Protein AF-A0AAD9JVK6-F1 (afdb_monomer)

InterPro domains:
  IPR000152 EGF-type aspartate/asparagine hydroxylation site [PS00010] (27-38)
  IPR000152 EGF-type aspartate/asparagine hydroxylation site [PS00010] (65-76)
  IPR000742 EGF-like domain [PF00008] (16-45)
  IPR000742 EGF-like domain [PF00008] (54-83)
  IPR000742 EGF-like domain [PS00022] (36-47)
  IPR000742 EGF-like domain [PS00022] (74-85)
  IPR000742 EGF-like domain [PS01186] (36-47)
  IPR000742 EGF-like domain [PS01186] (74-85)
  IPR000742 EGF-like domain [PS50026] (12-48)
  IPR000742 EGF-like domain [PS50026] (50-86)
  IPR000742 EGF-like domain [SM00181] (15-48)
  IPR000742 EGF-like domain [SM00181] (53-86)
  IPR001881 EGF-like calcium-binding domain [SM00179] (12-48)
  IPR001881 EGF-like calcium-binding domain [SM00179] (50-86)
  IPR018097 EGF-like calcium-binding, conserved site [PS01187] (50-74)

Foldseek 3Di:
DDDDDPDDDLPQDQPCVVVQAPPPWDWDGDSHDIATHEDAQFDDRRSPDGDFPCVVVQAPPPWDWDGDRNDIATHEDPQFDDRRSPHGPDDD

Secondary structure (DSSP, 8-state):
--------------GGGG----TTPEEEEETTEEEEEPPTTEESTTS-EE--GGGG----TTPEEEEETTEEEEEPPTTEESTTS-EE----

Organism: NCBI:txid53620

pLDDT: mean 91.37, std 13.83, range [47.22, 98.69]

Structure (mmCIF, N/CA/C/O backbone):
data_AF-A0AAD9JVK6-F1
#
_entry.id   AF-A0AAD9JVK6-F1
#
loop_
_atom_site.group_PDB
_atom_site.id
_atom_site.type_symbol
_atom_site.label_atom_id
_atom_site.label_alt_id
_atom_site.label_comp_id
_atom_site.label_asym_id
_atom_site.label_entity_id
_atom_site.label_seq_id
_atom_site.pdbx_PDB_ins_code
_atom_site.Cartn_x
_atom_site.Cartn_y
_atom_site.Cartn_z
_atom_site.occupancy
_atom_site.B_iso_or_equiv
_atom_site.auth_seq_id
_atom_site.auth_comp_id
_atom_site.auth_asym_id
_atom_site.auth_atom_id
_atom_site.pdbx_PDB_model_num
ATOM 1 N N . MET A 1 1 ? 47.963 -11.403 -33.617 1.00 47.22 1 MET A N 1
ATOM 2 C CA . MET A 1 1 ? 47.392 -10.055 -33.814 1.00 47.22 1 MET A CA 1
ATOM 3 C C . MET A 1 1 ? 45.893 -10.277 -34.018 1.00 47.22 1 MET A C 1
ATOM 5 O O . MET A 1 1 ? 45.503 -10.549 -35.138 1.00 47.22 1 MET A O 1
ATOM 9 N N . MET A 1 2 ? 45.074 -10.562 -32.987 1.00 50.72 2 MET A N 1
ATOM 10 C CA . MET A 1 2 ? 44.688 -9.718 -31.826 1.00 50.72 2 MET A CA 1
ATOM 11 C C . MET A 1 2 ? 44.294 -8.318 -32.345 1.00 50.72 2 MET A C 1
ATOM 13 O O . MET A 1 2 ? 45.184 -7.679 -32.893 1.00 50.72 2 MET A O 1
ATOM 17 N N . LEU A 1 3 ? 43.056 -7.794 -32.295 1.00 47.31 3 LEU A N 1
ATOM 18 C CA . LEU A 1 3 ? 41.875 -7.951 -31.414 1.00 47.31 3 LEU A CA 1
ATOM 19 C C . LEU A 1 3 ? 40.591 -7.585 -32.219 1.00 47.31 3 LEU A C 1
ATOM 21 O O . LEU A 1 3 ? 40.655 -6.728 -33.089 1.00 47.31 3 LEU A O 1
ATOM 25 N N . ASN A 1 4 ? 39.492 -8.341 -32.128 1.00 61.28 4 ASN A N 1
ATOM 26 C CA . ASN A 1 4 ? 38.259 -7.993 -31.394 1.00 61.28 4 ASN A CA 1
ATOM 27 C C . ASN A 1 4 ? 37.686 -6.579 -31.628 1.00 61.28 4 ASN A C 1
ATOM 29 O O . ASN A 1 4 ? 37.908 -5.725 -30.781 1.00 61.28 4 ASN A O 1
ATOM 33 N N . GLU A 1 5 ? 36.855 -6.383 -32.663 1.00 59.25 5 GLU A N 1
ATOM 34 C CA . GLU A 1 5 ? 35.879 -5.271 -32.716 1.00 59.25 5 GLU A CA 1
ATOM 35 C C . GLU A 1 5 ? 34.541 -5.690 -33.368 1.00 59.25 5 GLU A C 1
ATOM 37 O O . GLU A 1 5 ? 34.059 -5.078 -34.313 1.00 59.25 5 GLU A O 1
ATOM 42 N N . CYS A 1 6 ? 33.889 -6.734 -32.837 1.00 62.59 6 CYS A N 1
ATOM 43 C CA . CYS A 1 6 ? 32.423 -6.857 -32.948 1.00 62.59 6 CYS A CA 1
ATOM 44 C C . CYS A 1 6 ? 31.738 -5.924 -31.923 1.00 62.59 6 CYS A C 1
ATOM 46 O O . CYS A 1 6 ? 31.003 -6.375 -31.051 1.00 62.59 6 CYS A O 1
ATOM 48 N N . LEU A 1 7 ? 32.037 -4.627 -31.983 1.00 60.16 7 LEU A N 1
ATOM 49 C CA . LEU A 1 7 ? 31.517 -3.569 -31.108 1.00 60.16 7 LEU A CA 1
ATOM 50 C C . LEU A 1 7 ? 30.660 -2.633 -31.991 1.00 60.16 7 LEU A C 1
ATOM 52 O O . LEU A 1 7 ? 31.186 -2.137 -32.976 1.00 60.16 7 LEU A O 1
ATOM 56 N N . LEU A 1 8 ? 29.375 -2.316 -31.800 1.00 55.91 8 LEU A N 1
ATOM 57 C CA . LEU A 1 8 ? 28.384 -2.491 -30.737 1.00 55.91 8 LEU A CA 1
ATOM 58 C C . LEU A 1 8 ? 26.994 -2.388 -31.406 1.00 55.91 8 LEU A C 1
ATOM 60 O O . LEU A 1 8 ? 26.686 -1.359 -32.003 1.00 55.91 8 LEU A O 1
ATOM 64 N N . PHE A 1 9 ? 26.132 -3.395 -31.286 1.00 56.84 9 PHE A N 1
ATOM 65 C CA . PHE A 1 9 ? 24.683 -3.178 -31.371 1.00 56.84 9 PHE A CA 1
ATOM 66 C C . PHE A 1 9 ? 24.130 -3.699 -30.054 1.00 56.84 9 PHE A C 1
ATOM 68 O O . PHE A 1 9 ? 23.731 -4.851 -29.931 1.00 56.84 9 PHE A O 1
ATOM 75 N N . ASN A 1 10 ? 24.265 -2.886 -29.011 1.00 64.56 10 ASN A N 1
ATOM 76 C CA . ASN A 1 10 ? 23.547 -3.134 -27.775 1.00 64.56 10 ASN A CA 1
ATOM 77 C C . ASN A 1 10 ? 22.087 -2.759 -28.070 1.00 64.56 10 ASN A C 1
ATOM 79 O O . ASN A 1 10 ? 21.698 -1.608 -27.919 1.00 64.56 10 ASN A O 1
ATOM 83 N N . SER A 1 11 ? 21.333 -3.696 -28.652 1.00 68.94 11 SER A N 1
ATOM 84 C CA . SER A 1 11 ? 19.885 -3.569 -28.837 1.00 68.94 11 SER A CA 1
ATOM 85 C C . SER A 1 11 ? 19.187 -3.886 -27.525 1.00 68.94 11 SER A C 1
ATOM 87 O O . SER A 1 11 ? 18.450 -4.868 -27.443 1.00 68.94 11 SER A O 1
ATOM 89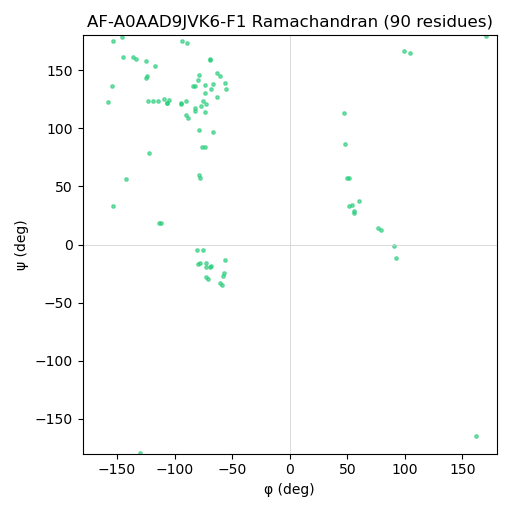 N N . ASP A 1 12 ? 19.501 -3.111 -26.498 1.00 83.12 12 ASP A N 1
ATOM 90 C CA . ASP A 1 12 ? 18.682 -3.101 -25.299 1.00 83.12 12 ASP A CA 1
ATOM 91 C C . ASP A 1 12 ? 17.296 -2.585 -25.694 1.00 83.12 12 ASP A C 1
ATOM 93 O O . ASP A 1 12 ? 17.185 -1.588 -26.422 1.00 83.12 12 ASP A O 1
ATOM 97 N N . ILE A 1 13 ? 16.255 -3.342 -25.359 1.00 89.62 13 ILE A N 1
ATOM 98 C CA . ILE A 1 13 ? 14.877 -2.985 -25.690 1.00 89.62 13 ILE A CA 1
ATOM 99 C C . ILE A 1 13 ? 14.329 -2.266 -24.473 1.00 89.62 13 ILE A C 1
ATOM 101 O O . ILE A 1 13 ? 14.224 -2.886 -23.435 1.00 89.62 13 ILE A O 1
ATOM 105 N N . ASP A 1 14 ? 13.898 -1.015 -24.628 1.00 92.56 14 ASP A N 1
ATOM 106 C CA . ASP A 1 14 ? 13.246 -0.301 -23.528 1.00 92.56 14 ASP A CA 1
ATOM 107 C C . ASP A 1 14 ? 11.886 -0.949 -23.200 1.00 92.56 14 ASP A C 1
ATOM 109 O O . ASP A 1 14 ? 10.868 -0.687 -23.862 1.00 92.56 14 ASP A O 1
ATOM 113 N N . GLU A 1 15 ? 11.852 -1.826 -22.193 1.00 95.62 15 GLU A N 1
ATOM 114 C CA . GLU A 1 15 ? 10.620 -2.494 -21.768 1.00 95.62 15 GLU A CA 1
ATOM 115 C C . GLU A 1 15 ? 9.658 -1.547 -21.033 1.00 95.62 15 GLU A C 1
ATOM 117 O O . GLU A 1 15 ? 8.440 -1.795 -20.994 1.00 95.62 15 GLU A O 1
ATOM 122 N N . CYS A 1 16 ? 10.155 -0.416 -20.524 1.00 97.06 16 CYS A N 1
ATOM 123 C CA . CYS A 1 16 ? 9.347 0.595 -19.849 1.00 97.06 16 CYS A CA 1
ATOM 124 C C . CYS A 1 16 ? 8.393 1.334 -20.794 1.00 97.06 16 CYS A C 1
ATOM 126 O O . CYS A 1 16 ? 7.376 1.862 -20.331 1.00 97.06 16 CYS A O 1
ATOM 128 N N . LEU A 1 17 ? 8.619 1.296 -22.112 1.00 96.44 17 LEU A N 1
ATOM 129 C CA . LEU A 1 17 ? 7.679 1.828 -23.111 1.00 96.44 17 LEU A CA 1
ATOM 130 C C . LEU A 1 17 ? 6.282 1.196 -23.027 1.00 96.44 17 LEU A C 1
ATOM 132 O O . LEU A 1 17 ? 5.295 1.822 -23.418 1.00 96.44 17 LEU A O 1
ATOM 136 N N . SER A 1 18 ? 6.177 -0.025 -22.496 1.00 95.94 18 SER A N 1
ATOM 137 C C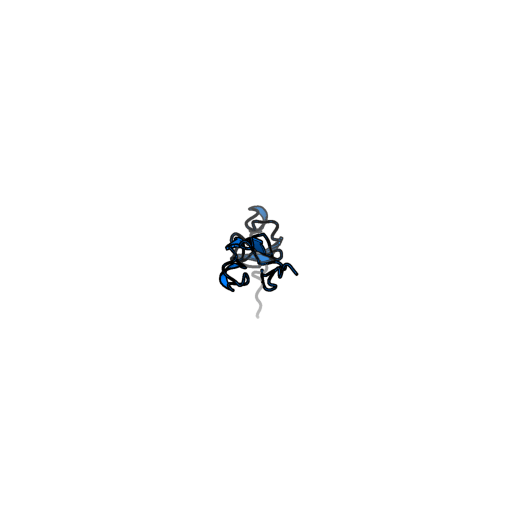A . SER A 1 18 ? 4.894 -0.704 -22.277 1.00 95.94 18 SER A CA 1
ATOM 138 C C . SER A 1 18 ? 4.160 -0.262 -21.003 1.00 95.94 18 SER A C 1
ATOM 140 O O . SER A 1 18 ? 3.021 -0.672 -20.790 1.00 95.94 18 SER A O 1
ATOM 142 N N . SER A 1 19 ? 4.777 0.599 -20.183 1.00 97.25 19 SER A N 1
ATOM 143 C CA . SER A 1 19 ? 4.289 1.007 -18.857 1.00 97.25 19 SER A CA 1
ATOM 144 C C . SER A 1 19 ? 3.908 -0.188 -17.965 1.00 97.25 19 SER A C 1
ATOM 146 O O . SER A 1 19 ? 2.763 -0.275 -17.516 1.00 97.25 19 SER A O 1
ATOM 148 N N . PRO A 1 20 ? 4.837 -1.131 -17.708 1.00 97.88 20 PRO A N 1
ATOM 149 C CA . PRO A 1 20 ? 4.509 -2.377 -17.017 1.00 97.88 20 PRO A CA 1
ATOM 150 C C . PRO A 1 20 ? 4.199 -2.184 -15.523 1.00 97.88 20 PRO A C 1
ATOM 152 O O . PRO A 1 20 ? 3.400 -2.934 -14.963 1.00 97.88 20 PRO A O 1
ATOM 155 N N . CYS A 1 21 ? 4.791 -1.172 -14.878 1.00 98.62 21 CYS A N 1
ATOM 156 C CA . CYS A 1 21 ? 4.592 -0.893 -13.457 1.00 98.62 21 CYS A CA 1
ATOM 157 C C . CYS A 1 21 ? 3.223 -0.249 -13.190 1.00 98.62 21 CYS A C 1
ATOM 159 O O . CYS A 1 21 ? 2.895 0.811 -13.723 1.00 98.62 21 CYS A O 1
ATOM 161 N N . GLN A 1 22 ? 2.434 -0.878 -12.326 1.00 98.38 22 GLN A N 1
ATOM 162 C CA . GLN A 1 22 ? 1.093 -0.462 -11.927 1.00 98.38 22 GLN A CA 1
ATOM 163 C C . GLN A 1 22 ? 1.125 0.396 -10.656 1.00 98.38 22 GLN A C 1
ATOM 165 O O . GLN A 1 22 ? 2.172 0.603 -10.044 1.00 98.38 22 GLN A O 1
ATOM 170 N N . ASN A 1 23 ? -0.042 0.920 -10.264 1.00 98.00 23 ASN A N 1
ATOM 171 C CA . ASN A 1 23 ? -0.265 1.610 -8.985 1.00 98.00 23 ASN A CA 1
ATOM 172 C C . ASN A 1 23 ? 0.735 2.743 -8.671 1.00 98.00 23 ASN A C 1
ATOM 174 O O . ASN A 1 23 ? 1.071 3.001 -7.519 1.00 98.00 23 ASN A O 1
ATOM 178 N N . GLY A 1 24 ? 1.204 3.441 -9.710 1.00 96.81 24 GLY A N 1
ATOM 179 C CA . GLY A 1 24 ? 2.152 4.549 -9.575 1.00 96.81 24 GLY A CA 1
ATOM 180 C C . GLY A 1 24 ? 3.612 4.127 -9.385 1.00 96.81 24 GLY A C 1
ATOM 181 O O . GLY A 1 24 ? 4.429 4.974 -9.032 1.00 96.81 24 GLY A O 1
ATOM 182 N N . GLY A 1 25 ? 3.949 2.853 -9.609 1.00 97.94 25 GLY A N 1
ATOM 183 C CA . GLY A 1 25 ? 5.329 2.373 -9.601 1.00 97.94 25 GLY A CA 1
ATOM 184 C C . GLY A 1 25 ? 6.190 3.002 -10.704 1.00 97.94 25 GLY A C 1
ATOM 185 O O . GLY A 1 25 ? 5.712 3.302 -11.799 1.00 97.94 25 GLY A O 1
ATOM 186 N N . THR A 1 26 ? 7.479 3.177 -10.416 1.00 98.62 26 THR A N 1
ATOM 187 C CA 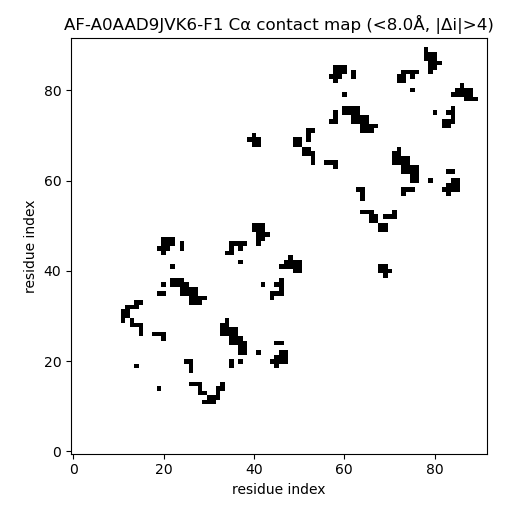. THR A 1 26 ? 8.467 3.728 -11.354 1.00 98.62 26 THR A CA 1
ATOM 188 C C . THR A 1 26 ? 9.184 2.598 -12.081 1.00 98.62 26 THR A C 1
ATOM 190 O O . THR A 1 26 ? 9.821 1.766 -11.434 1.00 98.62 26 THR A O 1
ATOM 193 N N . CYS A 1 27 ? 9.114 2.594 -13.412 1.00 98.44 27 CYS A N 1
ATOM 194 C CA . CYS A 1 27 ? 9.841 1.641 -14.249 1.00 98.44 27 CYS A CA 1
ATOM 195 C C . CYS A 1 27 ? 11.289 2.087 -14.473 1.00 98.44 27 CYS A C 1
ATOM 197 O O . CYS A 1 27 ? 11.537 3.264 -14.743 1.00 98.44 27 CYS A O 1
ATOM 199 N N . THR A 1 28 ? 12.223 1.146 -14.363 1.00 98.19 28 THR A N 1
ATOM 200 C CA . THR A 1 28 ? 13.635 1.313 -14.721 1.00 98.19 28 THR A CA 1
ATOM 201 C C . THR A 1 28 ? 14.001 0.260 -15.755 1.00 98.19 28 THR A C 1
ATOM 203 O O . THR A 1 28 ? 13.812 -0.928 -15.506 1.00 98.19 28 THR A O 1
ATOM 206 N N . ASP A 1 29 ? 14.502 0.721 -16.895 1.00 95.88 29 ASP A N 1
ATOM 207 C CA . ASP A 1 29 ? 15.022 -0.117 -17.973 1.00 95.88 29 ASP A CA 1
ATOM 208 C C . ASP A 1 29 ? 16.380 -0.723 -17.582 1.00 95.88 29 ASP A C 1
ATOM 210 O O . ASP A 1 29 ? 17.225 -0.045 -16.982 1.00 95.88 29 ASP A O 1
ATOM 214 N N . GLU A 1 30 ? 16.585 -2.001 -17.882 1.00 94.50 30 GLU A N 1
ATOM 215 C CA . GLU A 1 30 ? 17.788 -2.776 -17.584 1.00 94.50 30 GLU A CA 1
ATOM 216 C C . GLU A 1 30 ? 18.228 -3.579 -18.820 1.00 94.50 30 GLU A C 1
ATOM 218 O O . GLU A 1 30 ? 17.431 -3.929 -19.671 1.00 94.50 30 GLU A O 1
ATOM 223 N N . VAL A 1 31 ? 19.498 -3.997 -18.859 1.00 89.25 31 VAL A N 1
ATOM 224 C CA . VAL A 1 31 ? 20.169 -4.564 -20.056 1.00 89.25 31 VAL A CA 1
ATOM 225 C C . VAL A 1 31 ? 19.489 -5.801 -20.699 1.00 89.25 31 VAL A C 1
ATOM 227 O O . VAL A 1 31 ? 19.910 -6.258 -21.760 1.00 89.25 31 VAL A O 1
ATOM 230 N N . ASN A 1 32 ? 18.530 -6.441 -20.024 1.00 86.56 32 ASN A N 1
ATOM 231 C CA . ASN A 1 32 ? 17.733 -7.561 -20.553 1.00 86.56 32 ASN A CA 1
ATOM 232 C C . ASN A 1 32 ? 16.353 -7.641 -19.865 1.00 86.56 32 ASN A C 1
ATOM 234 O O . ASN A 1 32 ? 15.869 -8.746 -19.580 1.00 86.56 32 ASN A O 1
ATOM 238 N N . GLY A 1 33 ? 15.768 -6.510 -19.483 1.00 93.00 33 GLY A N 1
ATOM 239 C CA . GLY A 1 33 ? 14.506 -6.486 -18.759 1.00 93.00 33 GLY A CA 1
ATOM 240 C C . GLY A 1 33 ? 14.263 -5.161 -18.056 1.00 93.00 33 GLY A C 1
ATOM 241 O O . GLY A 1 33 ? 14.956 -4.181 -18.256 1.00 93.00 33 GLY A O 1
ATOM 242 N N . TYR A 1 34 ? 13.309 -5.154 -17.135 1.00 96.81 34 TYR A N 1
ATOM 243 C CA . TYR A 1 34 ? 12.994 -3.966 -16.353 1.00 96.81 34 TYR A CA 1
ATOM 244 C C . TYR A 1 34 ? 12.810 -4.316 -14.885 1.00 96.81 34 TYR A C 1
ATOM 246 O O . TYR A 1 34 ? 12.506 -5.457 -14.518 1.00 96.81 34 TYR A O 1
ATOM 254 N N . SER A 1 35 ? 12.912 -3.296 -14.044 1.00 98.19 35 SER A N 1
ATOM 255 C CA . SER A 1 35 ? 12.496 -3.357 -12.651 1.00 98.19 35 SER A CA 1
ATOM 256 C C . SER A 1 35 ? 11.476 -2.270 -12.329 1.00 98.19 35 SER A C 1
ATOM 258 O O . SER A 1 35 ? 11.515 -1.154 -12.849 1.00 98.19 35 SER A O 1
ATOM 260 N N . CYS A 1 36 ? 10.531 -2.605 -11.449 1.00 98.69 36 CYS A N 1
ATOM 261 C CA . CYS A 1 36 ? 9.568 -1.656 -10.909 1.00 98.69 36 CYS A CA 1
ATOM 262 C C . CYS A 1 36 ? 9.935 -1.293 -9.473 1.00 98.69 36 CYS A C 1
ATOM 264 O O . CYS A 1 36 ? 10.018 -2.151 -8.595 1.00 98.69 36 CYS A O 1
ATOM 266 N N . THR A 1 37 ? 10.101 0.001 -9.215 1.00 98.69 37 THR A N 1
ATOM 267 C CA . THR A 1 37 ? 10.141 0.531 -7.851 1.00 98.69 37 THR A CA 1
ATOM 268 C C . THR A 1 37 ? 8.726 0.891 -7.427 1.00 98.69 37 THR A C 1
ATOM 270 O O . THR A 1 37 ? 8.137 1.836 -7.955 1.00 98.69 37 THR A O 1
ATOM 273 N N . CYS A 1 38 ? 8.177 0.139 -6.478 1.00 98.69 38 CYS A N 1
ATOM 274 C CA . CYS A 1 38 ? 6.816 0.349 -6.000 1.00 98.69 38 CYS A CA 1
ATOM 275 C C . CYS A 1 38 ? 6.723 1.519 -5.027 1.00 98.69 38 CYS A C 1
ATOM 277 O O . CYS A 1 38 ? 7.629 1.765 -4.226 1.00 98.69 38 CYS A O 1
ATOM 279 N N . VAL A 1 39 ? 5.597 2.229 -5.079 1.00 98.12 39 VAL A N 1
ATOM 280 C CA . VAL A 1 39 ? 5.229 3.164 -4.015 1.00 98.12 39 VAL A CA 1
ATOM 281 C C . VAL A 1 39 ? 4.867 2.382 -2.750 1.00 98.12 39 VAL A C 1
ATOM 283 O O . VAL A 1 39 ? 4.536 1.196 -2.808 1.00 98.12 39 VAL A O 1
ATOM 286 N N . ALA A 1 40 ? 4.942 3.047 -1.597 1.00 97.62 40 ALA A N 1
ATOM 287 C CA . ALA A 1 40 ? 4.587 2.430 -0.323 1.00 97.62 40 ALA A CA 1
ATOM 288 C C . ALA A 1 40 ? 3.146 1.881 -0.365 1.00 97.62 40 ALA A C 1
ATOM 290 O O . ALA A 1 40 ? 2.262 2.524 -0.934 1.00 97.62 40 ALA A O 1
ATOM 291 N N . GLY A 1 41 ? 2.931 0.696 0.210 1.00 97.56 41 GLY A N 1
ATOM 292 C CA . GLY A 1 41 ? 1.657 -0.032 0.166 1.00 97.56 41 GLY A CA 1
ATOM 293 C C . GLY A 1 41 ? 1.514 -1.033 -0.984 1.00 97.56 41 GLY A C 1
ATOM 294 O O . GLY A 1 41 ? 0.624 -1.865 -0.924 1.00 97.56 41 GLY A O 1
ATOM 295 N N . PHE A 1 42 ? 2.391 -1.037 -1.996 1.00 98.56 42 PHE A N 1
ATOM 296 C CA . PHE A 1 42 ? 2.314 -2.009 -3.096 1.00 98.56 42 PHE A CA 1
ATOM 297 C C . PHE A 1 42 ? 3.533 -2.928 -3.179 1.00 98.56 42 PHE A C 1
ATOM 299 O O . PHE A 1 42 ? 4.647 -2.581 -2.787 1.00 98.56 42 PHE A O 1
ATOM 306 N N . THR A 1 43 ? 3.309 -4.117 -3.730 1.00 98.19 43 THR A N 1
ATOM 307 C CA . THR A 1 43 ? 4.315 -5.154 -3.965 1.00 98.19 43 THR A CA 1
ATOM 308 C C . THR A 1 43 ? 4.009 -5.932 -5.250 1.00 98.19 43 THR A C 1
ATOM 310 O O . THR A 1 43 ? 3.006 -5.685 -5.924 1.00 98.19 43 THR A O 1
ATOM 313 N N . GLY A 1 44 ? 4.877 -6.884 -5.588 1.00 98.19 44 GLY A N 1
ATOM 314 C CA . GLY A 1 44 ? 4.838 -7.646 -6.837 1.00 98.19 44 GLY A CA 1
ATOM 315 C C . GLY A 1 44 ? 5.825 -7.113 -7.871 1.00 98.19 44 GLY A C 1
ATOM 316 O O . G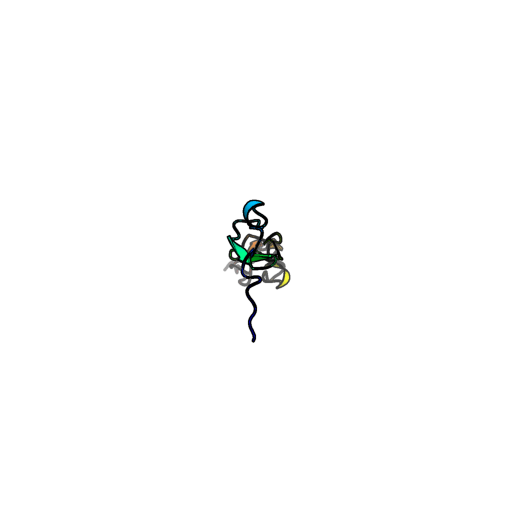LY A 1 44 ? 6.388 -6.029 -7.717 1.00 98.19 44 GLY A O 1
ATOM 317 N N . THR A 1 45 ? 6.059 -7.895 -8.926 1.00 98.00 45 THR A N 1
ATOM 318 C CA . THR A 1 45 ? 7.012 -7.535 -9.991 1.00 98.00 45 THR A CA 1
ATOM 319 C C . THR A 1 45 ? 6.609 -6.242 -10.692 1.00 98.00 45 THR A C 1
ATOM 321 O O . THR A 1 45 ? 7.475 -5.461 -11.067 1.00 98.00 45 THR A O 1
ATOM 324 N N . ASN A 1 46 ? 5.305 -6.001 -10.808 1.00 98.38 46 ASN A N 1
ATOM 325 C CA . ASN A 1 46 ? 4.717 -4.848 -11.473 1.00 98.38 46 ASN A CA 1
ATOM 326 C C . ASN A 1 46 ? 3.991 -3.930 -10.489 1.00 98.38 46 ASN A C 1
ATOM 328 O O . ASN A 1 46 ? 3.162 -3.132 -10.916 1.00 98.38 46 ASN A O 1
ATOM 332 N N . CYS A 1 47 ? 4.261 -4.033 -9.184 1.00 98.50 47 CYS A N 1
ATOM 333 C CA . CYS A 1 47 ? 3.544 -3.286 -8.146 1.00 98.50 47 CYS A CA 1
ATOM 334 C C . CYS A 1 47 ? 2.020 -3.498 -8.187 1.00 98.50 47 CYS A C 1
ATOM 336 O O . CYS A 1 47 ? 1.245 -2.606 -7.848 1.00 98.50 47 CYS A O 1
ATOM 338 N N . GLU A 1 48 ? 1.576 -4.665 -8.651 1.00 98.19 48 GLU A N 1
ATOM 339 C CA . GLU A 1 48 ? 0.177 -4.996 -8.914 1.00 98.19 48 GLU A CA 1
ATOM 340 C C . GLU A 1 48 ? -0.612 -5.367 -7.653 1.00 98.19 48 GLU A C 1
ATOM 342 O O . GLU A 1 48 ? -1.841 -5.380 -7.673 1.00 98.19 48 GLU A O 1
ATOM 347 N N . THR A 1 49 ? 0.084 -5.677 -6.559 1.00 98.19 49 THR A N 1
ATOM 348 C CA . THR A 1 49 ? -0.523 -6.204 -5.334 1.00 98.19 49 THR A CA 1
ATOM 349 C C . THR A 1 49 ? -0.529 -5.135 -4.248 1.00 98.19 49 THR A C 1
ATOM 351 O O . THR A 1 49 ? 0.542 -4.664 -3.871 1.00 98.19 49 THR A O 1
ATOM 354 N N . ASN A 1 50 ? -1.708 -4.771 -3.724 1.00 98.00 50 ASN A N 1
ATOM 355 C CA . ASN A 1 50 ? -1.795 -4.010 -2.471 1.00 98.00 50 ASN A CA 1
ATOM 356 C C . ASN A 1 50 ? -1.332 -4.907 -1.318 1.00 98.00 50 ASN A C 1
ATOM 358 O O . ASN A 1 50 ? -1.709 -6.080 -1.256 1.00 98.00 50 ASN A O 1
ATOM 362 N N . ILE A 1 51 ? -0.490 -4.381 -0.440 1.00 98.44 51 ILE A N 1
ATOM 363 C CA . ILE A 1 51 ? -0.048 -5.085 0.758 1.00 98.44 51 ILE A CA 1
ATOM 364 C C . ILE A 1 51 ? -1.221 -5.101 1.730 1.00 98.44 51 ILE A C 1
ATOM 366 O O . ILE A 1 51 ? -1.687 -4.049 2.120 1.00 98.44 51 ILE A O 1
ATOM 370 N N . ASP A 1 52 ? -1.669 -6.293 2.125 1.00 98.19 52 ASP A N 1
ATOM 371 C CA . ASP A 1 52 ? -2.743 -6.425 3.109 1.00 98.19 52 ASP A CA 1
ATOM 372 C C . ASP A 1 52 ? -2.191 -6.200 4.527 1.00 98.19 52 ASP A C 1
ATOM 374 O O . ASP A 1 52 ? -1.604 -7.102 5.147 1.00 98.19 52 ASP A O 1
ATOM 378 N N . GLU A 1 53 ? -2.362 -4.987 5.057 1.00 98.38 53 GLU A N 1
ATOM 379 C CA . GLU A 1 53 ? -1.901 -4.642 6.405 1.00 98.38 53 GLU A CA 1
ATOM 380 C C . GLU A 1 53 ? -2.710 -5.345 7.516 1.00 98.38 53 GLU A C 1
ATOM 382 O O . GLU A 1 53 ? -2.218 -5.524 8.645 1.00 98.38 53 GLU A O 1
ATOM 387 N N . CYS A 1 54 ? -3.913 -5.834 7.202 1.00 98.38 54 CYS A N 1
ATOM 388 C CA . CYS A 1 54 ? -4.762 -6.578 8.128 1.00 98.38 54 CYS A CA 1
ATOM 389 C C . CYS A 1 54 ? -4.257 -7.996 8.419 1.00 98.38 54 CYS A C 1
ATOM 391 O O . CYS A 1 54 ? -4.648 -8.567 9.442 1.00 98.38 54 CYS A O 1
ATOM 393 N N . LEU A 1 55 ? -3.338 -8.554 7.617 1.00 98.12 55 LEU A N 1
ATOM 394 C CA . LEU A 1 55 ? -2.726 -9.870 7.879 1.00 98.12 55 LEU A CA 1
ATOM 395 C C . LEU A 1 55 ? -2.012 -9.943 9.235 1.00 98.12 55 LEU A C 1
ATOM 397 O O . LEU A 1 55 ? -1.933 -11.011 9.844 1.00 98.12 55 LEU A O 1
ATOM 401 N N . SER A 1 56 ? -1.533 -8.806 9.744 1.00 97.44 56 SER A N 1
ATOM 402 C CA . SER A 1 56 ? -0.932 -8.706 11.079 1.00 97.44 56 SER A CA 1
ATOM 403 C C . SER A 1 56 ? -1.953 -8.743 12.228 1.00 97.44 56 SER A C 1
ATOM 405 O O . SER A 1 56 ? -1.562 -8.791 13.393 1.00 97.44 56 SER A O 1
ATOM 407 N N . SER A 1 57 ? -3.255 -8.763 11.912 1.00 97.88 57 SER A N 1
ATOM 408 C CA . SER A 1 57 ? -4.378 -8.692 12.856 1.00 97.88 57 SER A CA 1
ATOM 409 C C . SER A 1 57 ? -4.271 -7.518 13.846 1.00 97.88 57 SER A C 1
ATOM 411 O O . SER A 1 57 ? -4.285 -7.734 15.060 1.00 97.88 57 SER A O 1
ATOM 413 N N . PRO A 1 58 ? -4.163 -6.264 13.364 1.00 98.31 58 PRO A N 1
ATOM 414 C CA . PRO A 1 58 ? -3.881 -5.121 14.232 1.00 98.31 58 PRO A CA 1
ATOM 415 C C . PRO A 1 58 ? -5.072 -4.708 15.113 1.00 98.31 58 PRO A C 1
ATOM 417 O O . PRO A 1 58 ? -4.874 -4.179 16.207 1.00 98.31 58 PRO A O 1
ATOM 420 N N . CYS A 1 59 ? -6.307 -4.958 14.666 1.00 98.69 59 CYS A N 1
ATOM 421 C CA . CYS A 1 59 ? -7.515 -4.578 15.394 1.00 98.69 59 CYS A CA 1
ATOM 422 C C . CYS A 1 59 ? -7.791 -5.526 16.567 1.00 98.69 59 CYS A C 1
ATOM 424 O O . CYS A 1 59 ? -8.030 -6.720 16.394 1.00 98.69 59 CYS A O 1
ATOM 426 N N . GLN A 1 60 ? -7.801 -4.977 17.777 1.00 98.25 60 GLN A N 1
ATOM 427 C CA . GLN A 1 60 ? -8.019 -5.702 19.023 1.00 98.25 60 GLN A CA 1
ATOM 428 C C . GLN A 1 60 ? -9.504 -5.768 19.394 1.00 98.25 60 GLN A C 1
ATOM 430 O O . GLN A 1 60 ? -10.363 -5.143 18.772 1.00 98.25 60 GLN A O 1
ATOM 435 N N . ASN A 1 61 ? -9.808 -6.535 20.445 1.00 97.62 61 ASN A N 1
ATOM 436 C CA . ASN A 1 61 ? -11.125 -6.576 21.091 1.00 97.62 61 ASN A CA 1
ATOM 437 C C . ASN A 1 61 ? -12.300 -6.862 20.133 1.00 97.62 61 ASN A C 1
ATOM 439 O O . ASN A 1 61 ? -13.406 -6.357 20.314 1.00 97.62 61 ASN A O 1
ATOM 443 N N . GLY A 1 62 ? -12.059 -7.683 19.106 1.00 96.69 62 GLY A N 1
ATOM 444 C CA . GLY A 1 62 ? -13.068 -8.048 18.108 1.00 96.69 62 GLY A CA 1
ATOM 445 C C . GLY A 1 62 ? -13.354 -6.963 17.066 1.00 96.69 62 GLY A C 1
ATOM 446 O O . GLY A 1 62 ? -14.363 -7.055 16.370 1.00 96.69 62 GLY A O 1
ATOM 447 N N . GLY A 1 63 ? -12.503 -5.937 16.956 1.00 97.94 63 GLY A N 1
ATOM 448 C CA . GLY A 1 63 ? -12.578 -4.946 15.885 1.00 97.94 63 GLY A CA 1
ATOM 449 C C . GLY A 1 63 ? -12.416 -5.578 14.500 1.00 97.94 63 GLY A C 1
ATOM 450 O O . GLY A 1 63 ? -11.667 -6.537 14.321 1.00 97.94 63 GLY A O 1
ATOM 451 N N . THR A 1 64 ? -13.125 -5.034 13.512 1.00 98.56 64 THR A N 1
ATOM 452 C CA . THR A 1 64 ? -13.002 -5.456 12.108 1.00 98.56 64 THR A CA 1
ATOM 453 C C . THR A 1 64 ? -11.930 -4.620 11.422 1.00 98.56 64 THR A C 1
ATOM 455 O O . THR A 1 64 ? -12.034 -3.393 11.415 1.00 98.56 64 THR A O 1
ATOM 458 N N . CYS A 1 65 ? -10.921 -5.280 10.856 1.00 98.69 65 CYS A N 1
ATOM 459 C CA . CYS A 1 65 ? -9.878 -4.625 10.073 1.00 98.69 65 CYS A CA 1
ATOM 460 C C . CYS A 1 65 ? -10.333 -4.432 8.626 1.00 98.69 65 CYS A C 1
ATOM 462 O O . CYS A 1 65 ? -10.923 -5.341 8.040 1.00 98.69 65 CYS A O 1
ATOM 464 N N . THR A 1 66 ? -10.072 -3.252 8.076 1.00 98.62 66 THR A N 1
ATOM 465 C CA . THR A 1 66 ? -10.223 -2.942 6.654 1.00 98.62 66 THR A CA 1
ATOM 466 C C . THR A 1 66 ? -8.860 -2.552 6.110 1.00 98.62 66 THR A C 1
ATOM 468 O O . THR A 1 66 ? -8.219 -1.652 6.653 1.00 98.62 66 THR A O 1
ATOM 471 N N . ASP A 1 67 ? -8.433 -3.267 5.074 1.00 98.25 67 ASP A N 1
ATOM 472 C CA . ASP A 1 67 ? -7.213 -2.977 4.331 1.00 98.25 67 ASP A CA 1
ATOM 473 C C . ASP A 1 67 ? -7.349 -1.647 3.580 1.00 98.25 67 ASP A C 1
ATOM 475 O O . ASP A 1 67 ? -8.406 -1.354 3.007 1.00 98.25 67 ASP A O 1
ATOM 479 N N . GLU A 1 68 ? -6.295 -0.841 3.588 1.00 97.56 68 GLU A N 1
ATOM 480 C CA . GLU A 1 68 ? -6.204 0.418 2.854 1.00 97.56 68 GLU A CA 1
ATOM 481 C C . GLU A 1 68 ? -4.894 0.443 2.051 1.00 97.56 68 GLU A C 1
ATOM 483 O O . GLU A 1 68 ? -4.136 -0.516 2.018 1.00 97.56 68 GLU A O 1
ATOM 488 N N . VAL A 1 69 ? -4.624 1.524 1.321 1.00 96.94 69 VAL A N 1
ATOM 489 C CA . VAL A 1 69 ? -3.332 1.645 0.634 1.00 96.94 69 VAL A CA 1
ATOM 490 C C . VAL A 1 69 ? -2.299 2.145 1.635 1.00 96.94 69 VAL A C 1
ATOM 492 O O . VAL A 1 69 ? -2.412 3.283 2.103 1.00 96.94 69 VAL A O 1
ATOM 495 N N . ASN A 1 70 ? -1.270 1.332 1.898 1.00 97.44 70 ASN A N 1
ATOM 496 C CA . ASN A 1 70 ? -0.177 1.655 2.824 1.00 97.44 70 ASN A CA 1
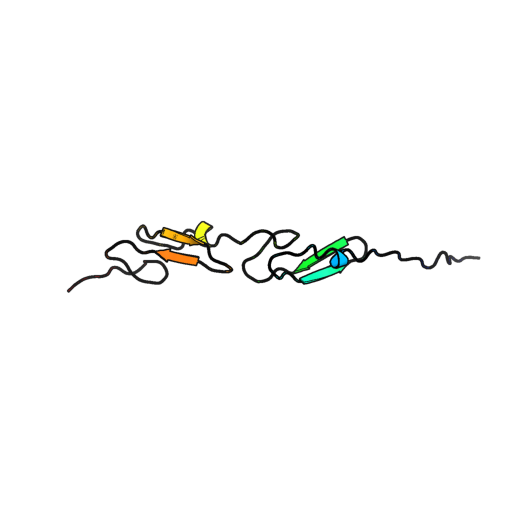ATOM 497 C C . ASN A 1 70 ? -0.677 1.903 4.260 1.00 97.44 70 ASN A C 1
ATOM 499 O O . ASN A 1 70 ? -0.200 2.814 4.951 1.00 97.44 70 ASN A O 1
ATOM 503 N N . GLY A 1 71 ? -1.681 1.146 4.697 1.00 97.69 71 GLY A N 1
ATOM 504 C CA . GLY A 1 71 ? -2.318 1.337 5.988 1.00 97.69 71 GLY A CA 1
ATOM 505 C C . GLY A 1 71 ? -3.579 0.503 6.171 1.00 97.69 71 GLY A C 1
ATOM 506 O O . GLY A 1 71 ? -4.027 -0.221 5.299 1.00 97.69 71 GLY A O 1
ATOM 507 N N . TYR A 1 72 ? -4.188 0.635 7.341 1.00 98.56 72 TYR A N 1
ATOM 508 C CA . TYR A 1 72 ? -5.431 -0.053 7.667 1.00 98.56 72 TYR A CA 1
ATOM 509 C C . TYR A 1 72 ? -6.309 0.833 8.540 1.00 98.56 72 TYR A C 1
ATOM 511 O O . TYR A 1 72 ? -5.826 1.738 9.231 1.00 98.56 72 TYR A O 1
ATOM 519 N N . SER A 1 73 ? -7.595 0.502 8.589 1.00 98.50 73 SER A N 1
ATOM 520 C CA . SER A 1 73 ? -8.526 1.063 9.560 1.00 98.50 73 SER A CA 1
ATOM 521 C C . SER A 1 73 ? -9.238 -0.020 10.364 1.00 98.50 73 SER A C 1
ATOM 523 O O . SER A 1 73 ? -9.578 -1.097 9.871 1.00 98.50 73 SER A O 1
ATOM 525 N N . CYS A 1 74 ? -9.470 0.268 11.647 1.00 98.69 74 CYS A N 1
ATOM 526 C CA . CYS A 1 74 ? -10.211 -0.611 12.542 1.00 98.69 74 CYS A CA 1
ATOM 527 C C . CYS A 1 74 ? -11.602 -0.052 12.833 1.00 98.69 74 CYS A C 1
ATOM 529 O O . CYS A 1 74 ? -11.761 1.022 13.416 1.00 98.69 74 CYS A O 1
ATOM 531 N N . THR A 1 75 ? -12.629 -0.833 12.506 1.00 98.62 75 THR A N 1
ATOM 532 C CA . THR A 1 75 ? -13.993 -0.578 12.972 1.00 98.62 75 THR A CA 1
ATOM 533 C C . THR A 1 75 ? -14.203 -1.270 14.313 1.00 98.62 75 THR A C 1
ATOM 535 O O . THR A 1 75 ? -14.288 -2.498 14.392 1.00 98.62 75 THR A O 1
ATOM 538 N N . CYS A 1 76 ? -14.282 -0.477 15.380 1.00 98.38 76 CYS A N 1
ATOM 539 C CA . CYS A 1 76 ? -14.412 -0.994 16.738 1.00 98.38 76 CYS A CA 1
ATOM 540 C C . CYS A 1 76 ? -15.841 -1.410 17.079 1.00 98.38 76 CYS A C 1
ATOM 542 O O . CYS A 1 76 ? -16.807 -0.716 16.756 1.00 98.38 76 CYS A O 1
ATOM 544 N N . VAL A 1 77 ? -15.964 -2.514 17.816 1.00 97.31 77 VAL A N 1
ATOM 545 C CA . VAL A 1 77 ? -17.240 -2.931 18.402 1.00 97.31 77 VAL A CA 1
ATOM 546 C C . VAL A 1 77 ? -17.668 -1.973 19.519 1.00 97.31 77 VAL A C 1
ATOM 548 O O . VAL A 1 77 ? -16.864 -1.219 20.081 1.00 97.31 77 VAL A O 1
ATOM 551 N N . ALA A 1 78 ? -18.962 -1.985 19.846 1.00 95.81 78 ALA A N 1
ATOM 552 C CA . ALA A 1 78 ? -19.510 -1.142 20.902 1.00 95.81 78 ALA A CA 1
ATOM 553 C C . ALA A 1 78 ? -18.763 -1.367 22.229 1.00 95.81 78 ALA A C 1
ATOM 555 O O . ALA A 1 78 ? -18.527 -2.501 22.637 1.00 95.81 78 ALA A O 1
ATOM 556 N N . GLY A 1 79 ? -18.396 -0.272 22.898 1.00 95.31 79 GLY A N 1
ATOM 557 C CA . GLY A 1 79 ? -17.609 -0.323 24.130 1.00 95.31 79 GLY A CA 1
ATOM 558 C C . GLY A 1 79 ? -16.090 -0.260 23.939 1.00 95.31 79 GLY A C 1
ATOM 559 O O . GLY A 1 79 ? -15.399 -0.196 24.946 1.00 95.31 79 GLY A O 1
ATOM 560 N N . PHE A 1 80 ? -15.560 -0.193 22.710 1.00 97.38 80 PHE A N 1
ATOM 561 C CA . PHE A 1 80 ? -14.122 -0.006 22.450 1.00 97.38 80 PHE A CA 1
ATOM 562 C C . PHE A 1 80 ? -13.826 1.205 21.550 1.00 97.38 80 PHE A C 1
ATOM 564 O O . PHE A 1 80 ? -14.703 1.716 20.845 1.00 97.38 80 PHE A O 1
ATOM 571 N N . TH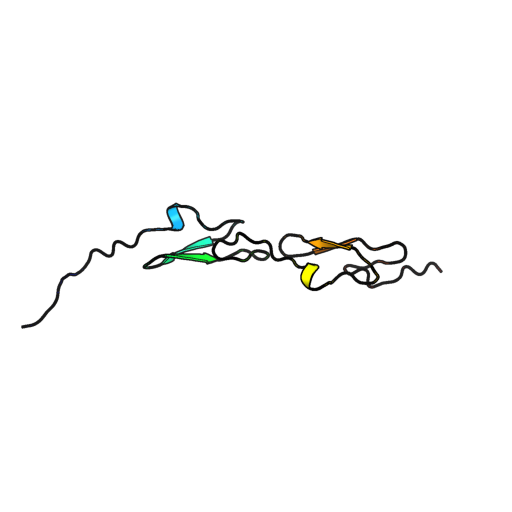R A 1 81 ? -12.596 1.712 21.634 1.00 97.12 81 THR A N 1
ATOM 572 C CA . THR A 1 81 ? -12.056 2.874 20.914 1.00 97.12 81 THR A CA 1
ATOM 573 C C . THR A 1 81 ? -10.538 2.765 20.754 1.00 97.12 81 THR A C 1
ATOM 575 O O . THR A 1 81 ? -9.916 1.881 21.340 1.00 97.12 81 THR A O 1
ATOM 578 N N . GLY A 1 82 ? -9.949 3.709 20.021 1.00 97.25 82 GLY A N 1
ATOM 579 C CA . GLY A 1 82 ? -8.519 3.741 19.708 1.00 97.25 82 GLY A CA 1
ATOM 580 C C . GLY A 1 82 ? -8.274 3.315 18.266 1.00 97.25 82 GLY A C 1
ATOM 581 O O . GLY A 1 82 ? -9.177 2.774 17.626 1.00 97.25 82 GLY A O 1
ATOM 582 N N . THR A 1 83 ? -7.075 3.584 17.751 1.00 97.88 83 THR A N 1
ATOM 583 C CA . THR A 1 83 ? -6.708 3.240 16.366 1.00 97.88 83 THR A CA 1
ATOM 584 C C . THR A 1 83 ? -6.833 1.740 16.121 1.00 97.88 83 THR A C 1
ATOM 586 O O . THR A 1 83 ? -7.282 1.329 15.058 1.00 97.88 8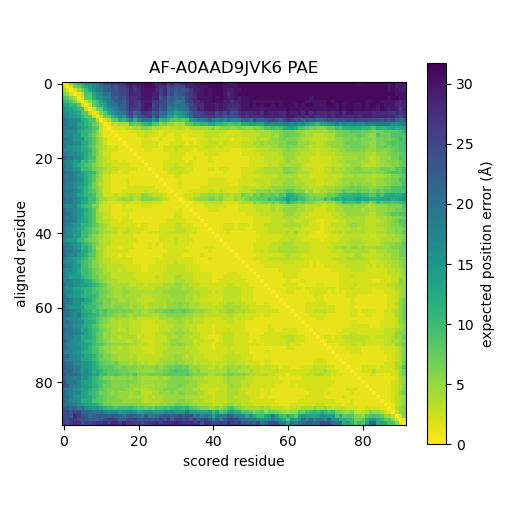3 THR A O 1
ATOM 589 N N . ASN A 1 84 ? -6.522 0.938 17.140 1.00 98.31 84 ASN A N 1
ATOM 590 C CA . ASN A 1 84 ? -6.526 -0.518 17.097 1.00 98.31 84 ASN A CA 1
ATOM 591 C C . ASN A 1 84 ? -7.636 -1.105 17.973 1.00 98.31 84 ASN A C 1
ATOM 593 O O . ASN A 1 84 ? -7.572 -2.275 18.339 1.00 98.31 84 ASN A O 1
ATOM 597 N N . CYS A 1 85 ? -8.648 -0.315 18.344 1.00 98.19 85 CYS A N 1
ATOM 598 C CA . CYS A 1 85 ? -9.711 -0.724 19.267 1.00 98.19 85 CYS A CA 1
ATOM 599 C C . CYS A 1 85 ? -9.203 -1.226 20.631 1.00 98.19 85 CYS A C 1
ATOM 601 O O . CYS A 1 85 ? -9.858 -2.029 21.293 1.00 98.19 85 CYS A O 1
ATOM 603 N N . GLU A 1 86 ? -8.033 -0.762 21.059 1.00 97.81 86 GLU A N 1
ATOM 604 C CA . GLU A 1 86 ? -7.303 -1.223 22.239 1.00 97.81 86 GLU A CA 1
ATOM 605 C C . GLU A 1 86 ? -7.859 -0.678 23.564 1.00 97.81 86 GLU A C 1
ATOM 607 O O . GLU A 1 86 ? -7.551 -1.201 24.632 1.00 97.81 86 GLU A O 1
ATOM 612 N N . THR A 1 87 ? -8.689 0.366 23.513 1.00 97.12 87 THR A N 1
ATOM 613 C CA . THR A 1 87 ? -9.176 1.078 24.701 1.00 97.12 87 THR A CA 1
ATOM 614 C C . THR A 1 87 ? -10.658 0.812 24.947 1.00 97.12 87 THR A C 1
ATOM 616 O O . THR A 1 87 ? -11.498 1.106 24.098 1.00 97.12 87 THR A O 1
ATOM 619 N N . SER A 1 88 ? -11.017 0.340 26.141 1.00 95.19 88 SER A N 1
ATOM 620 C CA . SER A 1 88 ? -12.418 0.208 26.559 1.00 95.19 88 SER A CA 1
ATOM 621 C C . SER A 1 88 ? -13.042 1.572 26.883 1.00 95.19 88 SER A C 1
ATOM 623 O O . SER A 1 88 ? -12.506 2.353 27.669 1.00 95.19 88 SER A O 1
ATOM 625 N N . LYS A 1 89 ? -14.220 1.848 26.321 1.00 87.38 89 LYS A N 1
ATOM 626 C CA . LYS A 1 89 ? -15.078 2.985 26.669 1.00 87.38 89 LYS A CA 1
ATOM 627 C C . LYS A 1 89 ? -15.788 2.682 27.990 1.00 87.38 89 LYS A C 1
ATOM 629 O O . LYS A 1 89 ? -16.922 2.209 28.003 1.00 87.38 89 LYS A O 1
ATOM 634 N N . SER A 1 90 ? -15.117 2.937 29.106 1.00 81.06 90 SER A N 1
ATOM 635 C CA . SER A 1 90 ? -15.757 2.907 30.421 1.00 81.06 90 SER A CA 1
ATOM 636 C C . SER A 1 90 ? -16.641 4.141 30.580 1.00 81.06 90 SER A C 1
ATOM 638 O O . SER A 1 90 ? -16.142 5.265 30.602 1.00 81.06 90 SER A O 1
ATOM 640 N N . CYS A 1 91 ? -17.954 3.938 30.672 1.00 67.75 91 CYS A N 1
ATOM 641 C CA . CYS A 1 91 ? -18.869 4.988 31.102 1.00 67.75 91 CYS A CA 1
ATOM 642 C C . CYS A 1 91 ? -18.839 5.016 32.636 1.00 67.75 91 CYS A C 1
ATOM 644 O O . CYS A 1 91 ? -19.191 4.015 33.261 1.00 67.75 91 CYS A O 1
ATOM 646 N N . PHE A 1 92 ? -18.356 6.117 33.214 1.00 61.12 92 PHE A N 1
ATOM 647 C CA . PHE A 1 92 ? -18.434 6.392 34.651 1.00 61.12 92 PHE A CA 1
ATOM 648 C C . PHE A 1 92 ? -19.734 7.121 34.987 1.00 61.12 92 PHE A C 1
ATOM 650 O O . PHE A 1 92 ? -20.195 7.909 34.127 1.00 61.12 92 PHE A O 1
#

Nearest PDB structures (foldseek):
  7alj-assembly1_A  TM=9.864E-01  e=1.521E-11  Drosophila melanogaster
  4cud-assembly1_A  TM=9.733E-01  e=1.984E-11  Homo sapiens
  4cuf-assembly1_A  TM=9.930E-01  e=3.376E-11  Homo sapiens
  4cue-assembly1_A-2  TM=9.914E-01  e=3.159E-11  Homo sapiens
  4xl1-assembly2_D  TM=9.739E-01  e=6.138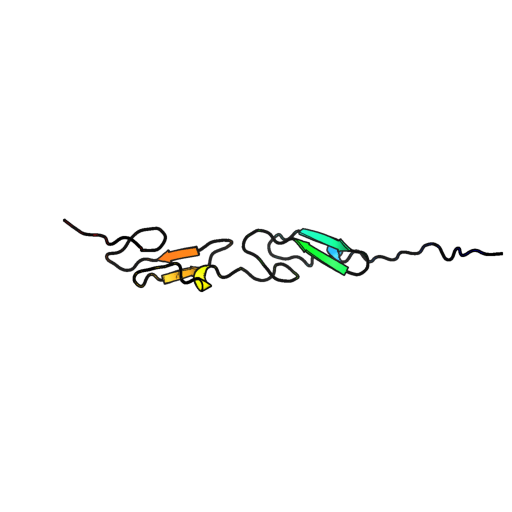E-11  Rattus norvegicus

Solvent-accessible surface area (backbone atoms only — not comparable to full-atom values): 5545 Å² total; per-residue (Å²): 132,85,81,94,75,97,74,81,84,83,78,58,63,70,54,46,82,72,60,66,32,31,86,79,19,45,64,41,68,41,89,88,40,66,51,41,50,51,42,86,30,39,35,66,78,31,18,75,37,73,44,65,52,44,80,74,59,64,33,31,84,78,18,47,63,42,66,42,84,58,40,64,49,41,52,49,41,94,56,39,35,64,78,32,18,75,39,73,61,77,84,129

Radius of gyration: 24.11 Å; Cα contacts (8 Å, |Δi|>4): 168; chains: 1; bounding box: 67×16×68 Å

Mean predicted aligned error: 7.36 Å

Sequence (92 aa):
MML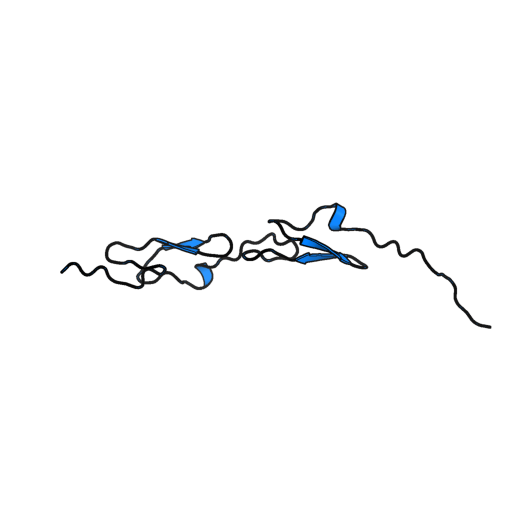NECLLFNSDIDECLSSPCQNGGTCTDEVNGYSCTCVAGFTGTNCETNIDECLSSPCQNGGTCTDEVNGYSCTCVAGFTGTNCETSKSCF